Protein AF-A0A0Q4GLJ3-F1 (afdb_monomer)

Solvent-accessible surface area (backbone atoms only — not comparable to full-atom values): 5619 Å² total; per-residue (Å²): 136,91,80,84,89,85,84,84,89,77,55,72,67,59,48,53,52,44,50,50,52,17,56,76,69,78,45,50,55,71,54,54,51,50,51,51,49,50,50,66,74,63,52,74,49,76,66,56,53,52,52,49,52,51,50,52,53,51,47,66,61,45,51,61,52,52,50,54,52,50,53,54,48,53,53,50,49,54,53,48,50,53,50,51,52,50,53,34,37,77,69,69,78,40,135

Mean predicted aligned error: 9.81 Å

Foldseek 3Di:
DDDDDDDDDDDPVVVVVLCVVQVVVVHDSVVVVVVVVCCVVPPDDPVRVVVVVVVVVVCVVVVVVVVVVVVVVVVVVVVVVVVVQVVCVVVVNHD

Structure (mmCIF, N/CA/C/O backbone):
data_AF-A0A0Q4GLJ3-F1
#
_entry.id   AF-A0A0Q4GLJ3-F1
#
loop_
_atom_site.group_PDB
_atom_site.id
_atom_site.type_symbol
_atom_site.label_atom_id
_atom_site.label_alt_id
_atom_site.label_comp_id
_atom_site.label_asym_id
_atom_site.label_entity_id
_atom_site.label_seq_id
_atom_site.pdbx_PDB_ins_code
_atom_site.Cartn_x
_atom_site.Cartn_y
_atom_site.Cartn_z
_atom_site.occupancy
_atom_site.B_iso_or_equiv
_atom_site.auth_seq_id
_atom_site.auth_comp_id
_atom_site.auth_asym_id
_atom_site.auth_atom_id
_atom_site.pdbx_PDB_model_num
ATOM 1 N N . MET A 1 1 ? 12.722 -5.654 24.174 1.00 48.38 1 MET A N 1
ATOM 2 C CA . MET A 1 1 ? 11.392 -5.010 24.140 1.00 48.38 1 MET A CA 1
ATOM 3 C C . MET A 1 1 ? 10.728 -5.236 25.487 1.00 48.38 1 MET A C 1
ATOM 5 O O . MET A 1 1 ? 10.441 -6.382 25.802 1.00 48.38 1 MET A O 1
ATOM 9 N N . GLN A 1 2 ? 10.547 -4.190 26.295 1.00 52.62 2 GLN A N 1
ATOM 10 C CA . GLN A 1 2 ? 9.624 -4.246 27.432 1.00 52.62 2 GLN A CA 1
ATOM 11 C C . GLN A 1 2 ? 8.218 -3.989 26.892 1.00 52.62 2 GLN A C 1
ATOM 13 O O . GLN A 1 2 ? 7.999 -3.004 26.193 1.00 52.62 2 GLN A O 1
ATOM 18 N N . THR A 1 3 ? 7.293 -4.909 27.145 1.00 78.88 3 THR A N 1
ATOM 19 C CA . THR A 1 3 ? 5.878 -4.738 26.810 1.00 78.88 3 THR A CA 1
ATOM 20 C C . THR A 1 3 ? 5.105 -4.461 28.087 1.00 78.88 3 THR A C 1
ATOM 22 O O . THR A 1 3 ? 5.163 -5.267 29.016 1.00 78.88 3 THR A O 1
ATOM 25 N N . GLU A 1 4 ? 4.364 -3.360 28.111 1.00 85.62 4 GLU A N 1
ATOM 26 C CA . GLU A 1 4 ? 3.480 -3.007 29.221 1.00 85.62 4 GLU A CA 1
ATOM 27 C C . GLU A 1 4 ? 2.130 -3.728 29.109 1.00 85.62 4 GLU A C 1
ATOM 29 O O . GLU A 1 4 ? 1.632 -3.997 28.009 1.00 85.62 4 GLU A O 1
ATOM 34 N N . ARG A 1 5 ? 1.519 -4.053 30.256 1.00 88.50 5 ARG A N 1
ATOM 35 C CA . ARG A 1 5 ? 0.199 -4.700 30.299 1.00 88.50 5 ARG A CA 1
ATOM 36 C C . ARG A 1 5 ? -0.904 -3.646 30.277 1.00 88.50 5 ARG A C 1
ATOM 38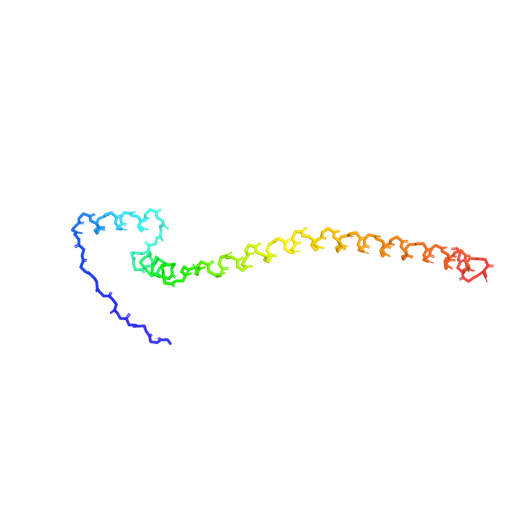 O O . ARG A 1 5 ? -1.016 -2.850 31.203 1.00 88.50 5 ARG A O 1
ATOM 45 N N . VAL A 1 6 ? -1.772 -3.717 29.270 1.00 85.56 6 VAL A N 1
ATOM 46 C CA . VAL A 1 6 ? -2.984 -2.892 29.172 1.00 85.56 6 VAL A CA 1
ATOM 47 C C . VAL A 1 6 ? -4.199 -3.719 29.588 1.00 85.56 6 VAL A C 1
ATOM 49 O O . VAL A 1 6 ? -4.423 -4.808 29.059 1.00 85.56 6 VAL A O 1
ATOM 52 N N . THR A 1 7 ? -4.991 -3.189 30.519 1.00 90.31 7 THR A N 1
ATOM 53 C CA . THR A 1 7 ? -6.279 -3.755 30.941 1.00 90.31 7 THR A CA 1
ATOM 54 C C . THR A 1 7 ? -7.360 -2.709 30.704 1.00 90.31 7 THR A C 1
ATOM 56 O O . THR A 1 7 ? -7.177 -1.549 31.061 1.00 90.31 7 THR A O 1
ATOM 59 N N . PHE A 1 8 ? -8.493 -3.112 30.138 1.00 87.69 8 PHE A N 1
ATOM 60 C CA . PHE A 1 8 ? -9.656 -2.251 29.939 1.00 87.69 8 PHE A CA 1
ATOM 61 C C . PHE A 1 8 ? -10.910 -2.964 30.442 1.00 87.69 8 PHE A C 1
ATOM 63 O O . PHE A 1 8 ? -10.959 -4.194 30.516 1.00 87.69 8 PHE A O 1
ATOM 70 N N . LEU A 1 9 ? -11.916 -2.179 30.813 1.00 94.44 9 LEU A N 1
ATOM 71 C CA . LEU A 1 9 ? -13.221 -2.684 31.215 1.00 94.44 9 LEU A CA 1
ATOM 72 C C . LEU A 1 9 ? -14.162 -2.634 30.013 1.00 94.44 9 LEU A C 1
ATOM 74 O O . LEU A 1 9 ? -14.143 -1.681 29.239 1.00 94.44 9 LEU A O 1
ATOM 78 N N . THR A 1 10 ? -14.977 -3.669 29.853 1.00 94.12 10 THR A N 1
ATOM 79 C CA . THR A 1 10 ? -15.983 -3.758 28.793 1.00 94.12 10 THR A CA 1
ATOM 80 C C . THR A 1 10 ? -17.210 -4.495 29.316 1.00 94.12 10 THR A C 1
ATOM 82 O O . THR A 1 10 ? -17.150 -5.150 30.360 1.00 94.12 10 THR A O 1
ATOM 85 N N . THR A 1 11 ? -18.332 -4.379 28.614 1.00 97.62 11 THR A N 1
ATOM 86 C CA . THR A 1 11 ? -19.548 -5.119 28.960 1.00 97.62 11 THR A CA 1
ATOM 87 C C . THR A 1 11 ? -19.382 -6.608 28.623 1.00 97.62 11 THR A C 1
ATOM 89 O O . THR A 1 11 ? -18.592 -6.955 27.737 1.00 97.62 11 THR A O 1
ATOM 92 N N . PRO A 1 12 ? -20.119 -7.513 29.296 1.00 96.81 12 PRO A N 1
ATOM 93 C CA . PRO A 1 12 ? -20.097 -8.939 28.966 1.00 96.81 12 PRO A CA 1
ATOM 94 C C . PRO A 1 12 ? -20.395 -9.214 27.485 1.00 96.81 12 PRO A C 1
ATOM 96 O O . PRO A 1 12 ? -19.690 -10.004 26.858 1.00 96.81 12 PRO A O 1
ATOM 99 N N . ASP A 1 13 ? -21.364 -8.496 26.913 1.00 97.25 13 ASP A N 1
ATOM 100 C CA . ASP A 1 13 ? -21.778 -8.656 25.515 1.00 97.25 13 ASP A CA 1
ATOM 101 C C . ASP A 1 13 ? -20.666 -8.264 24.536 1.00 97.25 13 ASP A C 1
ATOM 103 O O . ASP A 1 13 ? -20.366 -8.998 23.595 1.00 97.25 13 ASP A O 1
ATOM 107 N N . HIS A 1 14 ? -19.986 -7.140 24.782 1.00 94.69 14 HIS A N 1
ATOM 108 C CA . HIS A 1 14 ? -18.858 -6.714 23.954 1.00 94.69 14 HIS A CA 1
ATOM 109 C C . HIS A 1 14 ? -17.667 -7.663 24.068 1.00 94.69 14 HIS A C 1
ATOM 111 O O . HIS A 1 14 ? -16.983 -7.905 23.074 1.00 94.69 14 HIS A O 1
ATOM 117 N N . LYS A 1 15 ? -17.416 -8.223 25.258 1.00 95.25 15 LYS A N 1
ATOM 118 C CA . LYS A 1 15 ? -16.384 -9.249 25.427 1.00 95.25 15 LYS A CA 1
ATOM 119 C C . LYS A 1 15 ? -16.707 -10.486 24.590 1.00 95.25 15 LYS A C 1
ATOM 121 O O . LYS A 1 15 ? -15.845 -10.938 23.847 1.00 95.25 15 LYS A O 1
ATOM 126 N N . ALA A 1 16 ? -17.940 -10.986 24.661 1.00 96.50 16 ALA A N 1
ATOM 127 C CA . ALA A 1 16 ? -18.366 -12.149 23.888 1.00 96.50 16 ALA A CA 1
ATOM 128 C C . ALA A 1 16 ? -18.265 -11.906 22.372 1.00 96.50 16 ALA A C 1
ATOM 130 O O . ALA A 1 16 ? -17.772 -12.763 21.640 1.00 96.50 16 ALA A O 1
ATOM 131 N N . ALA A 1 17 ? -18.667 -10.721 21.903 1.00 96.19 17 ALA A N 1
ATOM 132 C CA . ALA A 1 17 ? -18.527 -10.335 20.500 1.00 96.19 17 ALA A CA 1
ATOM 133 C C . ALA A 1 17 ? -17.055 -10.289 20.053 1.00 96.19 17 ALA A C 1
ATOM 135 O O . ALA A 1 17 ? -16.719 -10.767 18.969 1.00 96.19 17 ALA A O 1
ATOM 136 N N . LEU A 1 18 ? -16.167 -9.756 20.895 1.00 94.69 18 LEU A N 1
ATOM 137 C CA . LEU A 1 18 ? -14.734 -9.680 20.618 1.00 94.69 18 LEU A CA 1
ATOM 138 C C . LEU A 1 18 ? -14.063 -11.061 20.628 1.00 94.69 18 LEU A C 1
ATOM 140 O O . LEU A 1 18 ? -13.244 -11.341 19.754 1.00 94.69 18 LEU A O 1
ATOM 144 N N . ASP A 1 19 ? -14.435 -11.930 21.570 1.00 95.69 19 ASP A N 1
ATOM 145 C CA . ASP A 1 19 ? -13.977 -13.322 21.634 1.00 95.69 19 ASP A CA 1
ATOM 146 C C . ASP A 1 19 ? -14.401 -14.088 20.366 1.00 95.69 19 ASP A C 1
ATOM 148 O O . ASP A 1 19 ? -13.581 -14.768 19.742 1.00 95.69 19 ASP A O 1
ATOM 152 N N . ALA A 1 20 ? -15.656 -13.923 19.932 1.00 96.94 20 ALA A N 1
ATOM 153 C CA . ALA A 1 20 ? -16.175 -14.535 18.710 1.00 96.94 20 ALA A CA 1
ATOM 154 C C . ALA A 1 20 ? -15.454 -14.025 17.452 1.00 96.94 20 ALA A C 1
ATOM 156 O O . ALA A 1 20 ? -15.076 -14.824 16.594 1.00 96.94 20 ALA A O 1
ATOM 157 N N . PHE A 1 21 ? -15.221 -12.712 17.354 1.00 96.44 21 PHE A N 1
ATOM 158 C CA . PHE A 1 21 ? -14.479 -12.107 16.246 1.00 96.44 21 PHE A CA 1
ATOM 159 C C . PHE A 1 21 ? -13.027 -12.594 16.190 1.00 96.44 21 PHE A C 1
ATOM 161 O O . PHE A 1 21 ? -12.529 -12.957 15.125 1.00 96.44 21 PHE A O 1
ATOM 168 N N . ALA A 1 22 ? -12.335 -12.623 17.328 1.00 96.00 22 ALA A N 1
ATOM 169 C CA . ALA A 1 22 ? -10.956 -13.090 17.386 1.00 96.00 22 ALA A CA 1
ATOM 170 C C . ALA A 1 22 ? -10.868 -14.568 16.974 1.00 96.00 22 ALA A C 1
ATOM 172 O O . ALA A 1 22 ? -10.046 -14.933 16.132 1.00 96.00 22 ALA A O 1
ATOM 173 N N . SER A 1 23 ? -11.779 -15.401 17.488 1.00 96.12 23 SER A N 1
ATOM 174 C CA . SER A 1 23 ? -11.836 -16.824 17.158 1.00 96.12 23 SER A CA 1
ATOM 175 C C . SER A 1 23 ? -12.126 -17.077 15.677 1.00 96.12 23 SER A C 1
ATOM 177 O O . SER A 1 23 ? -11.461 -17.927 15.086 1.00 96.12 23 SER A O 1
ATOM 179 N N . SER A 1 24 ? -13.057 -16.343 15.058 1.00 96.25 24 SER A N 1
ATOM 180 C CA . SER A 1 24 ? -13.392 -16.522 13.637 1.00 96.25 24 SER A CA 1
ATOM 181 C C . SER A 1 24 ? -12.256 -16.120 12.692 1.00 96.25 24 SER A C 1
ATOM 183 O O . SER A 1 24 ? -12.166 -16.654 11.589 1.00 96.25 24 SER A O 1
ATOM 185 N N . ASN A 1 25 ? -11.357 -15.239 13.138 1.00 94.12 25 ASN A N 1
ATOM 186 C CA . ASN A 1 25 ? -10.176 -14.805 12.390 1.00 94.12 25 ASN A CA 1
ATOM 187 C C . ASN A 1 25 ? -8.895 -15.573 12.769 1.00 94.12 25 ASN A C 1
ATOM 189 O O . ASN A 1 25 ? -7.817 -15.237 12.284 1.00 94.12 25 ASN A O 1
ATOM 193 N N . GLY A 1 26 ? -8.977 -16.591 13.637 1.00 95.62 26 GLY A N 1
ATOM 194 C CA . GLY A 1 26 ? -7.809 -17.361 14.082 1.00 95.62 26 GLY A CA 1
ATOM 195 C C . GLY A 1 26 ? -6.801 -16.541 14.900 1.00 95.62 26 GLY A C 1
ATOM 196 O O . GLY A 1 26 ? -5.607 -16.839 14.899 1.00 95.62 26 GLY A O 1
ATOM 197 N N . GLN A 1 27 ? -7.264 -15.491 15.578 1.00 95.06 27 GLN A N 1
ATOM 198 C CA . GLN A 1 27 ? -6.443 -14.545 16.331 1.00 95.06 27 GLN A CA 1
ATOM 199 C C . GLN A 1 27 ? -6.794 -14.564 17.823 1.00 95.06 27 GLN A C 1
ATOM 201 O O . GLN A 1 27 ? -7.859 -15.014 18.237 1.00 95.06 27 GLN A O 1
ATOM 206 N N . SER A 1 28 ? -5.891 -14.046 18.660 1.00 93.69 28 SER A N 1
ATOM 207 C CA . SER A 1 28 ? -6.218 -13.760 20.059 1.00 93.69 28 SER A CA 1
ATOM 208 C C . SER A 1 28 ? -6.850 -12.377 20.188 1.00 93.69 28 SER A C 1
ATOM 210 O O . SER A 1 28 ? -6.518 -11.458 19.440 1.00 93.69 28 SER A O 1
ATOM 212 N N . VAL A 1 29 ? -7.698 -12.187 21.198 1.00 92.62 29 VAL A N 1
ATOM 213 C CA . VAL A 1 29 ? -8.284 -10.873 21.512 1.00 92.62 29 VAL A CA 1
ATOM 214 C C . VAL A 1 29 ? -7.213 -9.795 21.679 1.00 92.62 29 VAL A C 1
ATOM 216 O O . VAL A 1 29 ? -7.344 -8.690 21.162 1.00 92.62 29 VAL A O 1
ATOM 219 N N . GLY A 1 30 ? -6.110 -10.128 22.355 1.00 91.44 30 GLY A N 1
ATOM 220 C CA . GLY A 1 30 ? -4.989 -9.206 22.523 1.00 91.44 30 GLY A CA 1
ATOM 221 C C . GLY A 1 30 ? -4.318 -8.826 21.200 1.00 91.44 30 GLY A C 1
ATOM 222 O O . GLY A 1 30 ? -3.849 -7.698 21.068 1.00 91.44 30 GLY A O 1
ATOM 223 N N . HIS A 1 31 ? -4.282 -9.733 20.218 1.00 92.44 31 HIS A N 1
ATOM 224 C CA . HIS A 1 31 ? -3.807 -9.412 18.873 1.00 92.44 31 HIS A CA 1
ATOM 225 C C . HIS A 1 31 ? -4.755 -8.428 18.187 1.00 92.44 31 HIS A C 1
ATOM 227 O O . HIS A 1 31 ? -4.300 -7.367 17.774 1.00 92.44 31 HIS A O 1
ATOM 233 N N . VAL A 1 32 ? -6.057 -8.733 18.156 1.00 93.31 32 VAL A N 1
ATOM 234 C CA . VAL A 1 32 ? -7.086 -7.872 17.547 1.00 93.31 32 VAL A CA 1
ATOM 235 C C . VAL A 1 32 ? -7.036 -6.460 18.126 1.00 93.31 32 VAL A C 1
ATOM 237 O O . VAL A 1 32 ? -7.013 -5.483 17.389 1.00 93.31 32 VAL A O 1
ATOM 240 N N . LEU A 1 33 ? -6.961 -6.334 19.451 1.00 92.25 33 LEU A N 1
ATOM 241 C CA . LEU A 1 33 ? -6.937 -5.030 20.110 1.00 92.25 33 LEU A CA 1
ATOM 242 C C . LEU A 1 33 ? -5.649 -4.257 19.859 1.00 92.25 33 LEU A C 1
ATOM 244 O O . LEU A 1 33 ? -5.697 -3.039 19.703 1.00 92.25 33 LEU A O 1
ATOM 248 N N . ARG A 1 34 ? -4.501 -4.941 19.816 1.00 89.75 34 ARG A N 1
ATOM 249 C CA . ARG A 1 34 ? -3.228 -4.298 19.480 1.00 89.75 34 ARG A CA 1
ATOM 250 C C . ARG A 1 34 ? -3.271 -3.765 18.057 1.00 89.75 34 ARG A C 1
ATOM 252 O O . ARG A 1 34 ? -2.875 -2.634 17.824 1.00 89.75 34 ARG A O 1
ATOM 259 N N . GLU A 1 35 ? -3.785 -4.568 17.141 1.00 90.56 35 GLU A N 1
ATOM 260 C CA . GLU A 1 35 ? -3.900 -4.246 15.725 1.00 90.56 35 GLU A CA 1
ATOM 261 C C . GLU A 1 35 ? -4.869 -3.079 15.498 1.00 90.56 35 GLU A C 1
ATOM 263 O O . GLU A 1 35 ? -4.501 -2.084 14.876 1.00 90.56 35 GLU A O 1
ATOM 268 N N . ALA A 1 36 ? -6.044 -3.120 16.129 1.00 90.44 36 ALA A N 1
ATOM 269 C CA . ALA A 1 36 ? -7.002 -2.020 16.133 1.00 90.44 36 ALA A CA 1
ATOM 270 C C . ALA A 1 36 ? -6.412 -0.735 16.736 1.00 90.44 36 ALA A C 1
ATOM 272 O O . ALA A 1 36 ? -6.578 0.339 16.165 1.00 90.44 36 ALA A O 1
ATOM 273 N N . SER A 1 37 ? -5.679 -0.838 17.850 1.00 90.06 37 SER A N 1
ATOM 274 C CA . SER A 1 37 ? -5.010 0.311 18.479 1.00 90.06 37 SER A CA 1
ATOM 275 C C . SER A 1 37 ? -3.929 0.899 17.575 1.00 90.06 37 SER A C 1
ATOM 277 O O . SER A 1 37 ? -3.862 2.112 17.414 1.00 90.06 37 SER A O 1
ATOM 279 N N . SER A 1 38 ? -3.107 0.054 16.948 1.00 87.69 38 SER A N 1
ATOM 280 C CA . SER A 1 38 ? -2.083 0.486 15.996 1.00 87.69 38 SER A CA 1
ATOM 281 C C . SER A 1 38 ? -2.695 1.181 14.789 1.00 87.69 38 SER A C 1
ATOM 2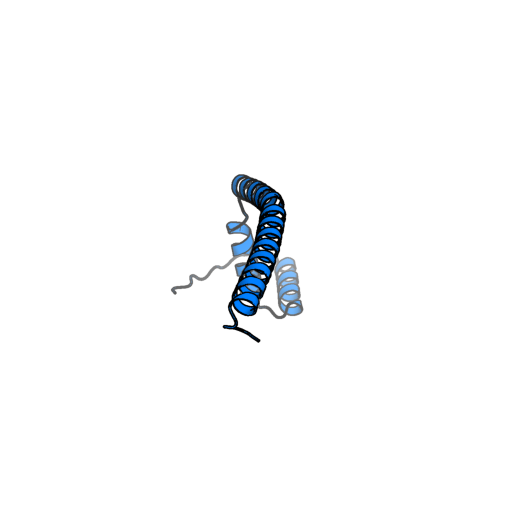83 O O . SER A 1 38 ? -2.188 2.219 14.382 1.00 87.69 38 SER A O 1
ATOM 285 N N . ARG A 1 39 ? -3.805 0.659 14.254 1.00 87.81 39 ARG A N 1
ATOM 286 C CA . ARG A 1 39 ? -4.541 1.315 13.169 1.00 87.81 39 ARG A CA 1
ATOM 287 C C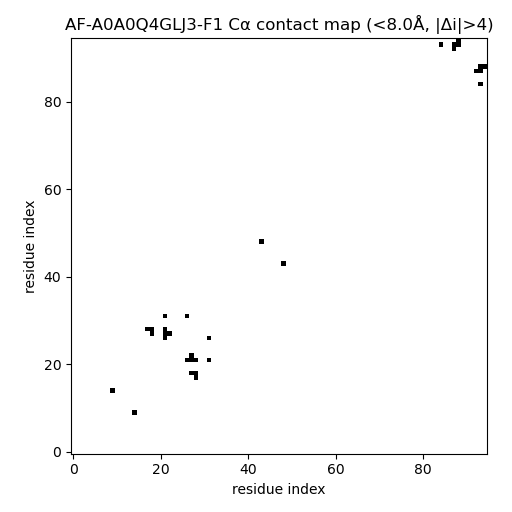 . ARG A 1 39 ? -5.130 2.645 13.604 1.00 87.81 39 ARG A C 1
ATOM 289 O O . ARG A 1 39 ? -5.045 3.584 12.838 1.00 87.81 39 ARG A O 1
ATOM 296 N N . TYR A 1 40 ? -5.720 2.720 14.797 1.00 85.88 40 TYR A N 1
ATOM 297 C CA . TYR A 1 40 ? -6.355 3.937 15.303 1.00 85.88 40 TYR A CA 1
ATOM 298 C C . TYR A 1 40 ? -5.338 5.052 15.576 1.00 85.88 40 TYR A C 1
ATOM 300 O O . TYR A 1 40 ? -5.574 6.202 15.235 1.00 85.88 40 TYR A O 1
ATOM 308 N N . ILE A 1 41 ? -4.195 4.708 16.174 1.00 86.88 41 ILE A N 1
ATOM 309 C CA . ILE A 1 41 ? -3.117 5.665 16.461 1.00 86.88 41 ILE A CA 1
ATOM 310 C C . ILE A 1 41 ? -2.366 6.042 15.181 1.00 86.88 41 ILE A C 1
ATOM 312 O O . ILE A 1 41 ? -1.959 7.185 15.028 1.00 86.88 41 ILE A O 1
ATOM 316 N N . GLY A 1 42 ? -2.169 5.081 14.279 1.00 83.38 42 GLY A N 1
ATOM 317 C CA . GLY A 1 42 ? -1.487 5.275 13.004 1.00 83.38 42 GLY A CA 1
ATOM 318 C C . GLY A 1 42 ? -2.416 5.657 11.855 1.00 83.38 42 GLY A C 1
ATOM 319 O O . GLY A 1 42 ? -2.041 5.419 10.709 1.00 83.38 42 GLY A O 1
ATOM 320 N N . GLN A 1 43 ? -3.626 6.168 12.128 1.00 82.94 43 GLN A N 1
ATOM 321 C CA . GLN A 1 43 ? -4.457 6.710 11.054 1.00 82.94 43 GLN A CA 1
ATOM 322 C C . GLN A 1 43 ? -3.724 7.908 10.449 1.00 82.94 43 GLN A C 1
ATOM 324 O O . GLN A 1 43 ? -3.307 8.784 11.211 1.00 82.94 43 GLN A O 1
ATOM 329 N N . PRO A 1 44 ? -3.545 7.937 9.118 1.00 81.19 44 PRO A N 1
ATOM 330 C CA . PRO A 1 44 ? -2.879 9.052 8.477 1.00 81.19 44 PRO A CA 1
ATOM 331 C C . PRO A 1 44 ? -3.656 10.341 8.744 1.00 81.19 44 PRO A C 1
ATOM 333 O O . PRO A 1 44 ? -4.891 10.342 8.795 1.00 81.19 44 PRO A O 1
ATOM 336 N N . THR A 1 45 ? -2.941 11.443 8.947 1.00 87.69 45 THR A N 1
ATOM 337 C CA . THR A 1 45 ? -3.594 12.746 9.084 1.00 87.69 45 THR A CA 1
ATOM 338 C C . THR A 1 45 ? -4.207 13.168 7.745 1.00 87.69 45 THR A C 1
ATOM 340 O O . THR A 1 45 ? -3.779 12.699 6.685 1.00 87.69 45 THR A O 1
ATOM 343 N N . PRO A 1 46 ? -5.186 14.091 7.743 1.00 88.25 46 PRO A N 1
ATOM 344 C CA . PRO A 1 46 ? -5.715 14.641 6.498 1.00 88.25 46 PRO A CA 1
ATOM 345 C C . PRO A 1 46 ? -4.630 15.263 5.607 1.00 88.25 46 PRO A C 1
ATOM 347 O O . PRO A 1 46 ? -4.764 15.249 4.383 1.00 88.25 46 PRO A O 1
ATOM 350 N N . GLU A 1 47 ? -3.553 15.798 6.197 1.00 89.62 47 GLU A N 1
ATOM 351 C CA . GLU A 1 47 ? -2.407 16.286 5.426 1.00 89.62 47 GLU A CA 1
ATOM 352 C C . GLU A 1 47 ? -1.638 15.139 4.759 1.00 89.62 47 GLU A C 1
ATOM 354 O O . GLU A 1 47 ? -1.365 15.215 3.563 1.00 89.62 47 GLU A O 1
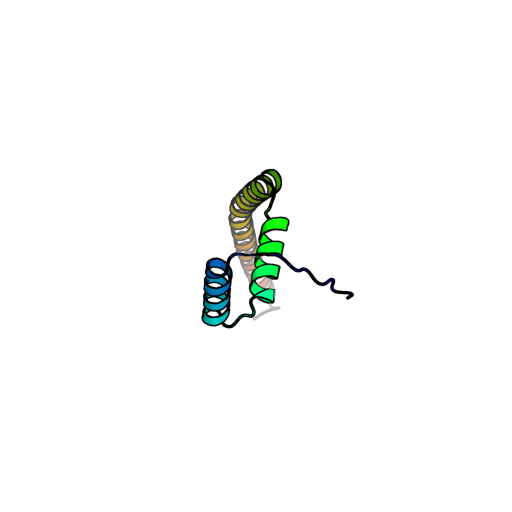ATOM 359 N N . GLU A 1 48 ? -1.347 14.056 5.484 1.00 88.81 48 GLU A N 1
ATOM 360 C CA . GLU A 1 48 ? -0.646 12.883 4.941 1.00 88.81 48 GLU A CA 1
ATOM 361 C C . GLU A 1 48 ? -1.447 12.205 3.816 1.00 88.81 48 GLU A C 1
ATOM 363 O O . GLU A 1 48 ? -0.885 11.801 2.794 1.00 88.81 48 GLU A O 1
ATOM 368 N N . GLU A 1 49 ? -2.774 12.126 3.951 1.00 90.19 49 GLU A N 1
ATOM 369 C CA . GLU A 1 49 ? -3.650 11.629 2.883 1.00 90.19 49 GLU A CA 1
AT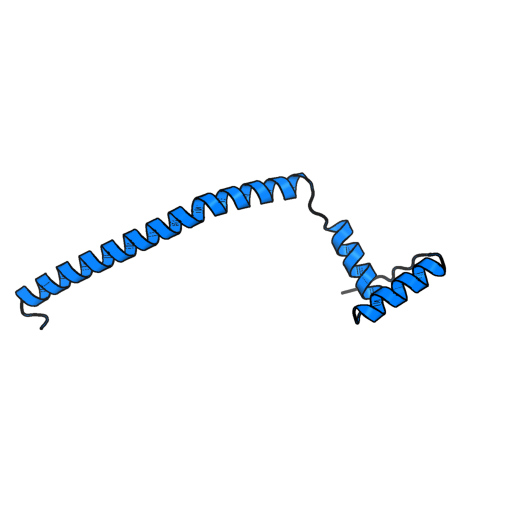OM 370 C C . GLU A 1 49 ? -3.620 12.537 1.644 1.00 90.19 49 GLU A C 1
ATOM 372 O O . GLU A 1 49 ? -3.574 12.047 0.510 1.00 90.19 49 GLU A O 1
ATOM 377 N N . ALA A 1 50 ? -3.607 13.860 1.838 1.00 91.75 50 ALA A N 1
ATOM 378 C CA . ALA A 1 50 ? -3.510 14.819 0.742 1.00 91.75 50 ALA A CA 1
ATOM 379 C C . ALA A 1 50 ? -2.151 14.734 0.024 1.00 91.75 50 ALA A C 1
ATOM 381 O O . ALA A 1 50 ? -2.103 14.747 -1.209 1.00 91.75 50 ALA A O 1
ATOM 382 N N . GLU A 1 51 ? -1.053 14.590 0.767 1.00 93.62 51 GLU A N 1
ATOM 383 C CA . GLU A 1 51 ? 0.289 14.388 0.212 1.00 93.62 51 GLU A CA 1
ATOM 384 C C . GLU A 1 51 ? 0.376 13.095 -0.605 1.00 93.62 51 GLU A C 1
ATOM 386 O O . GLU A 1 51 ? 0.882 13.104 -1.733 1.00 93.62 51 GLU A O 1
ATOM 391 N N . LEU A 1 52 ? -0.186 11.995 -0.093 1.00 93.38 52 LEU A N 1
ATOM 392 C CA . LEU A 1 52 ? -0.251 10.730 -0.821 1.00 93.38 52 LEU A CA 1
ATOM 393 C C . LEU A 1 52 ? -1.046 10.875 -2.123 1.00 93.38 52 LEU A C 1
ATOM 395 O O . LEU A 1 52 ? -0.612 10.381 -3.166 1.00 93.38 52 LEU A O 1
ATOM 399 N N . ALA A 1 53 ? -2.180 11.578 -2.098 1.00 94.31 53 ALA A N 1
ATOM 400 C CA . ALA A 1 53 ? -2.983 11.815 -3.293 1.00 94.31 53 ALA A CA 1
ATOM 401 C C . ALA A 1 53 ? -2.197 12.586 -4.369 1.00 94.31 53 ALA A C 1
ATOM 403 O O . ALA A 1 53 ? -2.249 12.227 -5.550 1.00 94.31 53 ALA A O 1
ATOM 404 N N . VAL A 1 54 ? -1.424 13.601 -3.973 1.00 96.38 54 VAL A N 1
ATOM 405 C CA . VAL A 1 54 ? -0.536 14.340 -4.886 1.00 96.38 54 VAL A CA 1
ATOM 406 C C . VAL A 1 54 ? 0.552 13.425 -5.446 1.00 96.38 54 VAL A C 1
ATOM 408 O O . VAL A 1 54 ? 0.791 13.426 -6.656 1.00 96.38 54 VAL A O 1
ATOM 411 N N . LEU A 1 55 ? 1.180 12.601 -4.607 1.00 96.44 55 LEU A N 1
ATOM 412 C CA . LEU A 1 55 ? 2.231 11.678 -5.032 1.00 96.44 55 LEU A CA 1
ATOM 413 C C . LEU A 1 55 ? 1.707 10.636 -6.029 1.00 96.44 55 LEU A C 1
ATOM 415 O O . LEU A 1 55 ? 2.359 10.359 -7.037 1.00 96.44 55 LEU A O 1
ATOM 419 N N . VAL A 1 56 ? 0.498 10.113 -5.814 1.00 97.44 56 VAL A N 1
ATOM 420 C CA . VAL A 1 56 ? -0.172 9.202 -6.754 1.00 97.44 56 VAL A CA 1
ATOM 421 C C . VAL A 1 56 ? -0.430 9.891 -8.095 1.00 97.44 56 VAL A C 1
ATOM 423 O O . VAL A 1 56 ? -0.170 9.304 -9.147 1.00 97.44 56 VAL A O 1
ATOM 426 N N . GLN A 1 57 ? -0.888 11.146 -8.095 1.00 95.81 57 GLN A N 1
ATOM 427 C CA . GLN A 1 57 ? -1.075 11.907 -9.336 1.00 95.81 57 GLN A CA 1
ATOM 428 C C . GLN A 1 57 ? 0.247 12.109 -10.087 1.00 95.81 57 GLN A C 1
ATOM 430 O O . GLN A 1 57 ? 0.307 11.910 -11.302 1.00 95.81 57 GLN A O 1
ATOM 435 N N . GLN A 1 58 ? 1.321 12.449 -9.372 1.00 96.56 58 GLN A N 1
ATOM 436 C CA . GLN A 1 58 ? 2.654 12.601 -9.956 1.00 96.56 58 GLN A CA 1
ATOM 437 C C . GLN A 1 58 ? 3.172 11.282 -10.536 1.00 96.56 58 GLN A C 1
ATOM 439 O O . GLN A 1 58 ? 3.672 11.269 -11.661 1.00 96.56 58 GLN A O 1
ATOM 444 N N . ALA A 1 59 ? 3.006 10.170 -9.817 1.00 97.06 59 ALA A N 1
ATOM 445 C CA . ALA A 1 59 ? 3.392 8.844 -10.286 1.00 97.06 59 ALA A CA 1
ATOM 446 C C . ALA A 1 59 ? 2.628 8.459 -11.561 1.00 97.06 59 ALA A C 1
ATOM 448 O O . ALA A 1 59 ? 3.243 8.061 -12.552 1.00 97.06 59 ALA A O 1
ATOM 449 N N . ASN A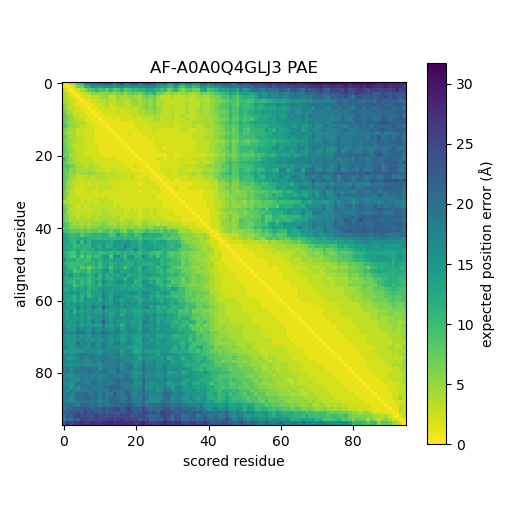 1 60 ? 1.310 8.673 -11.584 1.00 97.62 60 ASN A N 1
ATOM 450 C CA . ASN A 1 60 ? 0.473 8.416 -12.756 1.00 97.62 60 ASN A CA 1
ATOM 451 C C . ASN A 1 60 ? 0.880 9.261 -13.971 1.00 97.62 60 ASN A C 1
ATOM 453 O O . ASN A 1 60 ? 0.779 8.795 -15.103 1.00 97.62 60 ASN A O 1
ATOM 457 N N . ALA A 1 61 ? 1.378 10.480 -13.758 1.00 96.44 61 ALA A N 1
ATOM 458 C CA . ALA A 1 61 ? 1.905 11.316 -14.834 1.00 96.44 61 ALA A CA 1
ATOM 459 C C . ALA A 1 61 ? 3.329 10.918 -15.270 1.00 96.44 61 ALA A C 1
ATOM 461 O O . ALA A 1 61 ? 3.686 11.084 -16.440 1.00 96.44 61 ALA A O 1
ATOM 462 N N . ALA A 1 62 ? 4.161 10.430 -14.348 1.00 97.12 62 ALA A N 1
ATOM 463 C CA . ALA A 1 62 ? 5.560 10.095 -14.599 1.00 97.12 62 ALA A CA 1
ATOM 464 C C . ALA A 1 62 ? 5.733 8.728 -15.272 1.00 97.12 62 ALA A C 1
ATOM 466 O O . ALA A 1 62 ? 6.536 8.606 -16.197 1.00 97.12 62 ALA A O 1
ATOM 467 N N . ILE A 1 63 ? 4.973 7.712 -14.853 1.00 97.75 63 ILE A N 1
ATOM 468 C CA . ILE A 1 63 ? 5.110 6.331 -15.342 1.00 97.75 63 ILE A CA 1
ATOM 469 C C . ILE A 1 63 ? 4.986 6.233 -16.873 1.00 97.75 63 ILE A C 1
ATOM 471 O O . ILE A 1 63 ? 5.899 5.677 -17.488 1.00 97.75 63 ILE A O 1
ATOM 475 N N . PRO A 1 64 ? 3.970 6.827 -17.529 1.00 97.94 64 PRO A N 1
ATOM 476 C CA . PRO A 1 64 ? 3.862 6.770 -18.988 1.00 97.94 64 PRO A CA 1
ATOM 477 C C . PRO A 1 64 ? 5.029 7.463 -19.702 1.00 97.94 64 PRO A C 1
ATOM 479 O O . PRO A 1 64 ? 5.505 6.990 -20.731 1.00 97.94 64 PRO A O 1
ATOM 482 N N . LYS A 1 65 ? 5.542 8.570 -19.144 1.00 97.06 65 LYS A N 1
ATOM 483 C CA . LYS A 1 65 ? 6.702 9.282 -19.708 1.00 97.06 65 LYS A CA 1
ATOM 484 C C . LYS A 1 65 ? 7.976 8.449 -19.610 1.00 97.06 65 LYS A C 1
ATOM 486 O O . LYS A 1 65 ? 8.786 8.461 -20.537 1.00 97.06 65 LYS A O 1
ATOM 491 N N . MET A 1 66 ? 8.152 7.731 -18.502 1.00 96.31 66 MET A N 1
ATOM 492 C CA . MET A 1 66 ? 9.270 6.807 -18.327 1.00 96.31 66 MET A CA 1
ATOM 493 C C . MET A 1 66 ? 9.183 5.652 -19.324 1.00 96.31 66 MET A C 1
ATOM 495 O O . MET A 1 66 ? 10.175 5.379 -19.989 1.00 96.31 66 MET A O 1
ATOM 499 N N . GLN A 1 67 ? 8.003 5.045 -19.493 1.00 97.56 67 GLN A N 1
ATOM 500 C CA . GLN A 1 67 ? 7.780 3.998 -20.498 1.00 97.56 67 GLN A CA 1
ATOM 501 C C . GLN A 1 67 ? 8.140 4.488 -21.904 1.00 97.56 67 GLN A C 1
ATOM 503 O O . GLN A 1 67 ? 9.016 3.914 -22.541 1.00 97.56 67 GLN A O 1
ATOM 508 N N . ALA A 1 68 ? 7.588 5.629 -22.326 1.00 97.31 68 ALA A N 1
ATOM 509 C CA . ALA A 1 68 ? 7.902 6.211 -23.629 1.00 97.31 68 ALA A CA 1
ATOM 510 C C . ALA A 1 68 ? 9.401 6.523 -23.801 1.00 97.31 68 ALA A C 1
ATOM 512 O O . ALA A 1 68 ? 9.962 6.355 -24.881 1.00 97.31 68 ALA A O 1
ATOM 513 N N . SER A 1 69 ? 10.077 6.978 -22.743 1.00 97.38 69 SER A N 1
ATOM 514 C CA . SER A 1 69 ? 11.520 7.250 -22.798 1.00 97.38 69 SER A CA 1
ATOM 515 C C . SER A 1 69 ? 12.340 5.971 -22.961 1.00 97.38 69 SER A C 1
ATOM 517 O O . SER A 1 69 ? 13.322 5.970 -23.703 1.00 97.38 69 SER A O 1
ATOM 519 N N . LEU A 1 70 ? 11.935 4.886 -22.297 1.00 97.50 70 LEU A N 1
ATOM 520 C CA . LEU A 1 70 ? 12.565 3.576 -22.437 1.00 97.50 70 LEU A CA 1
ATOM 521 C C . LEU A 1 70 ? 12.352 3.009 -23.843 1.00 97.50 70 LEU A C 1
ATOM 523 O O . LEU A 1 70 ? 13.321 2.570 -24.457 1.00 97.50 70 LEU A O 1
ATOM 527 N N . ASP A 1 71 ? 11.142 3.104 -24.391 1.00 97.94 71 ASP A N 1
ATOM 528 C CA . ASP A 1 71 ? 10.841 2.636 -25.750 1.00 97.94 71 ASP A CA 1
ATOM 529 C C . ASP A 1 71 ? 11.692 3.370 -26.800 1.00 97.94 71 ASP A C 1
ATOM 531 O O . ASP A 1 71 ? 12.343 2.746 -27.641 1.00 97.94 71 ASP A O 1
ATOM 535 N N . ASN A 1 72 ? 11.792 4.699 -26.690 1.00 97.25 72 ASN A N 1
ATOM 536 C CA . ASN A 1 72 ? 12.645 5.513 -27.562 1.00 97.25 72 ASN A CA 1
ATOM 537 C C . ASN A 1 72 ? 14.134 5.143 -27.447 1.00 97.25 72 ASN A C 1
ATOM 539 O O . ASN A 1 72 ? 14.887 5.202 -28.428 1.00 97.25 72 ASN A O 1
ATOM 543 N N . MET A 1 73 ? 14.583 4.783 -26.242 1.00 96.75 73 MET A N 1
ATOM 544 C CA . MET A 1 73 ? 15.956 4.347 -26.001 1.00 96.75 73 MET A CA 1
ATOM 545 C C . MET A 1 73 ? 16.228 3.001 -26.672 1.00 96.75 73 MET A C 1
ATOM 547 O O . MET A 1 73 ? 17.245 2.870 -27.354 1.00 96.75 73 MET A O 1
ATOM 551 N N . VAL A 1 74 ? 15.310 2.039 -26.540 1.00 97.19 74 VAL A N 1
ATOM 552 C CA . VAL A 1 74 ? 15.389 0.734 -27.213 1.00 97.19 74 VAL A CA 1
ATOM 553 C C . VAL A 1 74 ? 15.468 0.922 -28.726 1.00 97.19 74 VAL A C 1
ATOM 555 O O . VAL A 1 74 ? 16.391 0.408 -29.356 1.00 97.19 74 VAL A O 1
ATOM 558 N N . GLU A 1 75 ? 14.589 1.740 -29.311 1.00 97.38 75 GLU A N 1
ATOM 559 C CA . GLU A 1 75 ? 14.608 2.012 -30.753 1.00 97.38 75 GLU A CA 1
ATOM 560 C C . GLU A 1 75 ? 15.932 2.651 -31.200 1.00 97.38 75 GLU A C 1
ATOM 562 O O . GLU A 1 75 ? 16.514 2.296 -32.232 1.00 97.38 75 GLU A O 1
ATOM 567 N N . THR A 1 76 ? 16.447 3.593 -30.409 1.00 97.12 76 THR A N 1
ATOM 568 C CA . THR A 1 76 ? 17.714 4.264 -30.709 1.00 97.12 76 THR A CA 1
ATOM 569 C C . THR A 1 76 ? 18.891 3.297 -30.656 1.00 97.12 76 THR A C 1
ATOM 571 O O . THR A 1 76 ? 19.752 3.349 -31.543 1.00 97.12 76 THR A O 1
ATOM 574 N N . LEU A 1 77 ? 18.926 2.406 -29.665 1.00 96.75 77 LEU A N 1
ATOM 575 C CA . LEU A 1 77 ? 19.948 1.369 -29.547 1.00 96.75 77 LEU A CA 1
ATOM 576 C C . LEU A 1 77 ? 19.878 0.394 -30.721 1.00 96.75 77 LEU A C 1
ATOM 578 O O . LEU A 1 77 ? 20.893 0.184 -31.380 1.00 96.75 77 LEU A O 1
ATOM 582 N N . ASP A 1 78 ? 18.693 -0.103 -31.068 1.00 96.94 78 ASP A N 1
ATOM 583 C CA . ASP A 1 78 ? 18.494 -1.001 -32.209 1.00 96.94 78 ASP A CA 1
ATOM 584 C C . ASP A 1 78 ? 18.957 -0.375 -33.523 1.00 96.94 78 ASP A C 1
ATOM 586 O O . ASP A 1 78 ? 19.679 -0.989 -34.313 1.00 96.94 78 ASP A O 1
ATOM 590 N N . ARG A 1 79 ? 18.582 0.883 -33.763 1.00 96.25 79 ARG A N 1
ATOM 591 C CA . ARG A 1 79 ? 19.013 1.625 -34.950 1.00 96.25 79 ARG A CA 1
ATOM 592 C C . ARG A 1 79 ? 20.529 1.804 -34.979 1.00 96.25 79 ARG A C 1
ATOM 594 O O . ARG A 1 79 ? 21.132 1.708 -36.048 1.00 96.25 79 ARG A O 1
ATOM 601 N N . THR A 1 80 ? 21.140 2.070 -33.829 1.00 96.75 80 THR A N 1
ATOM 602 C CA . THR A 1 80 ? 22.593 2.232 -33.713 1.00 96.75 80 THR A CA 1
ATOM 603 C C . THR A 1 80 ? 23.304 0.909 -33.968 1.00 96.75 80 THR A C 1
ATOM 605 O O . THR A 1 80 ? 24.215 0.873 -34.791 1.00 96.75 80 THR A O 1
ATOM 608 N N . HIS A 1 81 ? 22.840 -0.187 -33.368 1.00 95.25 81 HIS A N 1
ATOM 609 C CA . HIS A 1 81 ? 23.369 -1.527 -33.612 1.00 95.25 81 HIS A CA 1
ATOM 610 C C . HIS A 1 81 ? 23.278 -1.909 -35.087 1.00 95.25 81 HIS A C 1
ATOM 612 O O . HIS A 1 81 ? 24.284 -2.314 -35.657 1.00 95.25 81 HIS A O 1
ATOM 618 N N . ARG A 1 82 ? 22.136 -1.687 -35.752 1.00 95.00 82 ARG A N 1
ATOM 619 C CA . ARG A 1 82 ? 21.992 -1.969 -37.193 1.00 95.00 82 ARG A CA 1
ATOM 620 C C . ARG A 1 82 ? 22.983 -1.179 -38.048 1.00 95.00 82 ARG A C 1
ATOM 622 O O . ARG A 1 82 ? 23.550 -1.732 -38.986 1.00 95.00 82 ARG A O 1
ATOM 629 N N . LYS A 1 83 ? 23.208 0.101 -37.732 1.00 95.50 83 LYS A N 1
ATOM 630 C CA . LYS A 1 83 ? 24.189 0.937 -38.444 1.00 95.50 83 LYS A CA 1
ATOM 631 C C . LYS A 1 83 ? 25.617 0.445 -38.235 1.00 95.50 83 LYS A C 1
ATOM 633 O O . LYS A 1 83 ? 26.369 0.353 -39.199 1.00 95.50 83 LYS A O 1
ATOM 638 N N . VAL A 1 84 ? 25.978 0.135 -36.991 1.00 95.81 84 VAL A N 1
ATOM 639 C CA . VAL A 1 84 ? 27.304 -0.394 -36.650 1.00 95.81 84 VAL A CA 1
ATOM 640 C C . VAL A 1 84 ? 27.518 -1.752 -37.314 1.00 95.81 84 VAL A C 1
ATOM 642 O O . VAL A 1 84 ? 28.565 -1.973 -37.908 1.00 95.81 84 VAL A O 1
ATOM 645 N N . ASP A 1 85 ? 26.523 -2.635 -37.293 1.00 93.69 85 ASP A N 1
ATOM 646 C CA . ASP A 1 85 ? 26.597 -3.945 -37.937 1.00 93.69 85 ASP A CA 1
ATOM 647 C C . ASP A 1 85 ? 26.776 -3.832 -39.45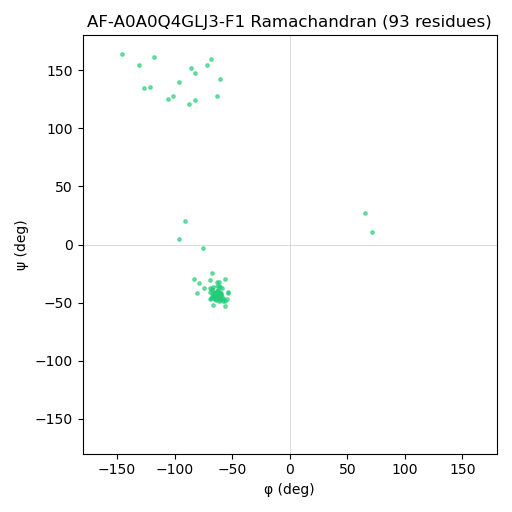1 1.00 93.69 85 ASP A C 1
ATOM 649 O O . ASP A 1 85 ? 27.618 -4.534 -40.005 1.00 93.69 85 ASP A O 1
ATOM 653 N N . ALA A 1 86 ? 26.035 -2.941 -40.118 1.00 92.31 86 ALA A N 1
ATOM 654 C CA . ALA A 1 86 ? 26.210 -2.680 -41.546 1.00 92.31 86 ALA A CA 1
ATOM 655 C C . ALA A 1 86 ? 27.624 -2.163 -41.850 1.00 92.31 86 ALA A C 1
ATOM 657 O O . ALA A 1 86 ? 28.312 -2.719 -42.700 1.00 92.31 86 ALA A O 1
ATOM 658 N N . PHE A 1 87 ? 28.099 -1.175 -41.087 1.00 94.69 87 PHE A N 1
ATOM 659 C CA . PHE A 1 87 ? 29.449 -0.633 -41.236 1.00 94.69 87 PHE A CA 1
ATOM 660 C C . PHE A 1 87 ? 30.540 -1.698 -41.032 1.00 94.69 87 PHE A C 1
ATOM 662 O O . PHE A 1 87 ? 31.493 -1.774 -41.804 1.00 94.69 87 PHE A O 1
ATOM 669 N N . LEU A 1 88 ? 30.400 -2.550 -40.013 1.00 94.31 88 LEU A N 1
ATOM 670 C CA . LEU A 1 88 ? 31.358 -3.623 -39.735 1.00 94.31 88 LEU A CA 1
ATOM 671 C C . LEU A 1 88 ? 31.324 -4.739 -40.789 1.00 94.31 88 LEU A C 1
ATOM 673 O O . LEU A 1 88 ? 32.362 -5.364 -41.024 1.00 94.31 88 LEU A O 1
ATOM 677 N N . ARG A 1 89 ? 30.169 -4.996 -41.419 1.00 92.62 89 ARG A N 1
ATOM 678 C CA . ARG A 1 89 ? 30.051 -5.914 -42.565 1.00 92.62 89 ARG A CA 1
ATOM 679 C C . ARG A 1 89 ? 30.723 -5.345 -43.808 1.00 92.62 89 ARG A C 1
ATOM 681 O O . ARG A 1 89 ? 31.528 -6.045 -44.416 1.00 92.62 89 ARG A O 1
ATOM 688 N N . ASP A 1 90 ? 30.473 -4.077 -44.129 1.00 92.50 90 ASP A N 1
ATOM 689 C CA . ASP A 1 90 ? 31.106 -3.386 -45.261 1.00 92.50 90 ASP A CA 1
ATOM 690 C C . ASP A 1 90 ? 32.633 -3.330 -45.109 1.00 92.50 90 ASP A C 1
ATOM 692 O O . ASP A 1 90 ? 33.373 -3.503 -46.076 1.00 92.50 90 ASP A O 1
ATOM 696 N N . A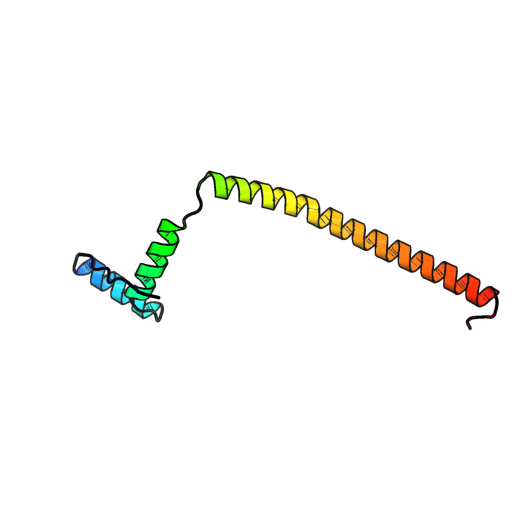LA A 1 91 ? 33.123 -3.163 -43.878 1.00 91.94 9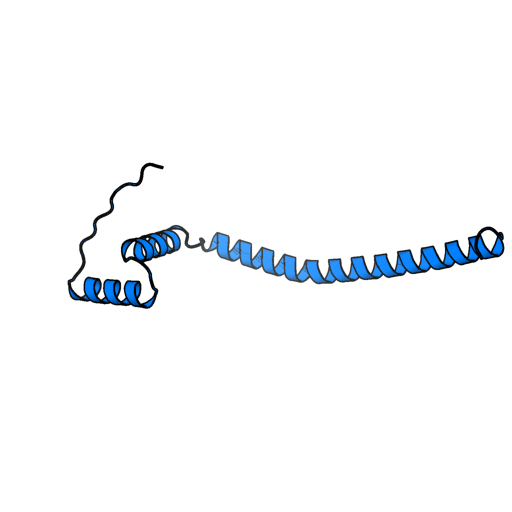1 ALA A N 1
ATOM 697 C CA . ALA A 1 91 ? 34.548 -3.198 -43.553 1.00 91.94 91 ALA A CA 1
ATOM 698 C C . ALA A 1 91 ? 35.158 -4.619 -43.537 1.00 91.94 91 ALA A C 1
ATOM 700 O O . ALA A 1 91 ? 36.356 -4.764 -43.291 1.00 91.94 91 ALA A O 1
ATOM 701 N N . GLY A 1 92 ? 34.363 -5.675 -43.749 1.00 89.62 92 GLY A N 1
ATOM 702 C CA . GLY A 1 92 ? 34.817 -7.071 -43.750 1.00 89.62 92 GLY A CA 1
ATOM 703 C C . GLY A 1 92 ? 35.184 -7.637 -42.372 1.00 89.62 92 GLY A C 1
ATOM 704 O O . GLY A 1 92 ? 35.751 -8.726 -42.285 1.00 89.62 92 GLY A O 1
ATOM 705 N N . VAL A 1 93 ? 34.866 -6.920 -41.289 1.00 88.06 93 VAL A N 1
ATOM 706 C CA . VAL A 1 93 ? 35.182 -7.309 -39.902 1.00 88.06 93 VAL A CA 1
ATOM 707 C C . VAL A 1 93 ? 34.145 -8.288 -39.344 1.00 88.06 93 VAL A C 1
ATOM 709 O O . VAL A 1 93 ? 34.470 -9.135 -38.511 1.00 88.06 93 VAL A O 1
ATOM 712 N N . ARG A 1 94 ? 32.891 -8.204 -39.802 1.00 73.56 94 ARG A N 1
ATOM 713 C CA . ARG A 1 94 ? 31.771 -9.044 -39.348 1.00 73.56 94 ARG A CA 1
ATOM 714 C C . ARG A 1 94 ? 31.104 -9.715 -40.554 1.00 73.56 94 ARG A C 1
ATOM 716 O O . ARG A 1 94 ? 30.895 -9.052 -41.562 1.00 73.56 94 ARG A O 1
ATOM 723 N N . ARG A 1 95 ? 30.806 -11.018 -40.469 1.00 68.38 95 ARG A N 1
ATOM 724 C CA . ARG A 1 95 ? 30.087 -11.766 -41.524 1.00 68.38 95 ARG A CA 1
ATOM 725 C C . ARG A 1 95 ? 28.581 -11.501 -41.472 1.00 68.38 95 ARG A C 1
ATOM 727 O O . ARG A 1 95 ? 28.040 -11.450 -40.345 1.00 68.38 95 ARG A O 1
#

Secondary structure (DSSP, 8-state):
---PPP-----HHHHHHHHHHHHHTT--HHHHHHHHHHHHHTPPPHHHHHHHHHHHHHHHHHHHHHHHHHHHHHHHHHHHHHHHHHHHHHTTS--

Sequence (95 aa):
MQTERVTFLTTPDHKAALDAFASSNGQSVGHVLREASSRYIGQPTPEEEAELAVLVQQANAAIPKMQASLDNMVETLDRTHRKVDAFLRDAGVRR

pLDDT: mean 92.01, std 8.05, range [48.38, 97.94]

Radius of gyration: 30.15 Å; Cα contacts (8 Å, |Δi|>4): 16; chains: 1; bounding box: 57×34×76 Å